Protein AF-A0A0Q9YK66-F1 (afdb_monomer_lite)

Radius of gyration: 23.9 Å; chains: 1; bounding box: 48×32×67 Å

Sequence (110 aa):
MILGAAGVVVGEIIGSFIDLPIYLEPVIVGAVLSLLALYIVSKFSTVTKEERTYRESLLKTPEGIYHPKDMILTKRLSYVLMATGAVVIIITFAFYYQPLQSMTVSLFAK

Structure (mmCIF, N/CA/C/O backbone):
data_AF-A0A0Q9YK66-F1
#
_entry.id   AF-A0A0Q9YK66-F1
#
loop_
_atom_site.group_PDB
_atom_site.id
_atom_site.type_symbol
_atom_site.label_atom_id
_atom_site.label_alt_id
_atom_site.label_comp_id
_atom_site.label_asym_id
_atom_site.label_entity_id
_atom_site.label_seq_id
_atom_site.pdbx_PDB_ins_code
_atom_site.Cartn_x
_atom_site.Cartn_y
_atom_site.Cartn_z
_atom_site.occupancy
_atom_site.B_iso_or_equiv
_atom_site.auth_seq_id
_atom_site.auth_comp_id
_atom_site.auth_asym_id
_atom_site.auth_atom_id
_atom_site.pdbx_PDB_model_num
ATOM 1 N N . MET A 1 1 ? -9.326 -8.980 0.683 1.00 58.72 1 MET A N 1
ATOM 2 C CA . MET A 1 1 ? -7.984 -9.101 0.063 1.00 58.72 1 MET A CA 1
ATOM 3 C C . MET A 1 1 ? -7.699 -10.499 -0.483 1.00 58.72 1 MET A C 1
ATOM 5 O O . MET A 1 1 ? -7.178 -10.577 -1.582 1.00 58.72 1 MET A O 1
ATOM 9 N N . ILE A 1 2 ? -8.081 -11.586 0.203 1.00 74.19 2 ILE A N 1
ATOM 10 C CA . ILE A 1 2 ? -7.805 -12.967 -0.257 1.00 74.19 2 ILE A CA 1
ATOM 11 C C . ILE A 1 2 ? -8.447 -13.279 -1.624 1.00 74.19 2 ILE A C 1
ATOM 13 O O . ILE A 1 2 ? -7.771 -13.788 -2.508 1.00 74.19 2 ILE A O 1
ATOM 17 N N . LEU A 1 3 ? -9.716 -12.901 -1.833 1.00 74.88 3 LEU A N 1
ATOM 18 C CA . LEU A 1 3 ? -10.421 -13.093 -3.115 1.00 74.88 3 LEU A CA 1
ATOM 19 C C . LEU A 1 3 ? -9.760 -12.359 -4.292 1.00 74.88 3 LEU A C 1
ATOM 21 O O . LEU A 1 3 ? -9.676 -12.899 -5.388 1.00 74.88 3 LEU A O 1
ATOM 25 N N . GLY A 1 4 ? -9.256 -11.148 -4.051 1.00 73.00 4 GLY A N 1
ATOM 26 C CA . GLY A 1 4 ? -8.516 -10.374 -5.045 1.00 73.00 4 GLY A CA 1
ATOM 27 C C . GLY A 1 4 ? -7.194 -11.013 -5.431 1.00 73.00 4 GLY A C 1
ATOM 28 O O . GLY A 1 4 ? -6.910 -11.178 -6.611 1.00 73.00 4 GLY A O 1
ATOM 29 N N . ALA A 1 5 ? -6.414 -11.418 -4.425 1.00 75.50 5 ALA A N 1
ATOM 30 C CA . ALA A 1 5 ? -5.144 -12.105 -4.627 1.00 75.50 5 ALA A CA 1
ATOM 31 C C . ALA A 1 5 ? -5.335 -13.435 -5.374 1.00 75.50 5 ALA A C 1
ATOM 33 O O . ALA A 1 5 ? -4.597 -13.717 -6.310 1.00 75.50 5 ALA A O 1
ATOM 34 N N . ALA A 1 6 ? -6.368 -14.209 -5.024 1.00 78.38 6 ALA A N 1
ATOM 35 C CA . ALA A 1 6 ? -6.722 -15.426 -5.750 1.00 78.38 6 ALA A CA 1
ATOM 36 C C . ALA A 1 6 ? -7.093 -15.134 -7.216 1.00 78.38 6 ALA A C 1
ATOM 38 O O . ALA A 1 6 ? -6.678 -15.870 -8.105 1.00 78.38 6 ALA A O 1
ATOM 39 N N . GLY A 1 7 ? -7.813 -14.036 -7.472 1.00 77.75 7 GLY A N 1
ATOM 40 C CA . GLY A 1 7 ? -8.146 -13.578 -8.822 1.00 77.75 7 GLY A CA 1
ATOM 41 C C . GLY A 1 7 ? -6.921 -13.270 -9.686 1.00 77.75 7 GLY A C 1
ATOM 42 O O . GLY A 1 7 ? -6.865 -13.721 -10.826 1.00 77.75 7 GLY A O 1
ATOM 43 N N . VAL A 1 8 ? -5.924 -12.567 -9.133 1.00 78.00 8 VAL A N 1
ATOM 44 C CA . VAL A 1 8 ? -4.656 -12.292 -9.837 1.00 78.00 8 VAL A CA 1
ATOM 45 C C . VAL A 1 8 ? -3.905 -13.591 -10.117 1.00 78.00 8 VAL A C 1
ATOM 47 O O . VAL A 1 8 ? -3.529 -13.839 -11.252 1.00 78.00 8 VAL A O 1
ATOM 50 N N . VAL A 1 9 ? -3.735 -14.453 -9.109 1.00 82.06 9 VAL A N 1
ATOM 51 C CA . VAL A 1 9 ? -2.967 -15.703 -9.246 1.00 82.06 9 VAL A CA 1
ATOM 52 C C . VAL A 1 9 ? -3.576 -16.621 -10.307 1.00 82.06 9 VAL A C 1
ATOM 54 O O . VAL A 1 9 ? -2.858 -17.159 -11.144 1.00 82.06 9 VAL A O 1
ATOM 57 N N . VAL A 1 10 ? -4.901 -16.785 -10.306 1.00 81.38 10 VAL A N 1
ATOM 58 C CA . VAL A 1 10 ? -5.595 -17.597 -11.316 1.00 81.38 10 VAL A CA 1
ATOM 59 C C . VAL A 1 10 ? -5.495 -16.954 -12.701 1.00 81.38 10 VAL A C 1
ATOM 61 O O . VAL A 1 10 ? -5.254 -17.662 -13.678 1.00 81.38 10 VAL A O 1
ATOM 64 N N . GLY A 1 11 ? -5.634 -15.628 -12.792 1.00 79.38 11 GLY A N 1
ATOM 65 C CA . GLY A 1 11 ? -5.471 -14.891 -14.045 1.00 79.38 11 GLY A CA 1
ATOM 66 C C . GLY A 1 11 ? -4.072 -15.045 -14.642 1.00 79.38 11 GLY A C 1
ATOM 67 O O . GLY A 1 11 ? -3.951 -15.288 -15.837 1.00 79.38 11 GLY A O 1
ATOM 68 N N . GLU A 1 12 ? -3.028 -14.975 -13.816 1.00 79.88 12 GLU A N 1
ATOM 69 C CA . GLU A 1 12 ? -1.626 -15.119 -14.230 1.00 79.88 12 GLU A CA 1
ATOM 70 C C . GLU A 1 12 ? -1.337 -16.528 -14.769 1.00 79.88 12 GLU A C 1
ATOM 72 O O . GLU A 1 12 ? -0.674 -16.699 -15.794 1.00 79.88 12 GLU A O 1
ATOM 77 N N . ILE A 1 13 ? -1.886 -17.553 -14.103 1.00 81.31 13 ILE A N 1
ATOM 78 C CA . ILE A 1 13 ? -1.750 -18.948 -14.536 1.00 81.31 13 ILE A CA 1
ATOM 79 C C . ILE A 1 13 ? -2.409 -19.131 -15.903 1.00 81.31 13 ILE A C 1
ATOM 81 O O . ILE A 1 13 ? -1.800 -19.725 -16.781 1.00 81.31 13 ILE A O 1
ATOM 85 N N . ILE A 1 14 ? -3.616 -18.599 -16.114 1.00 78.00 14 ILE A N 1
ATOM 86 C CA . ILE A 1 14 ? -4.328 -18.716 -17.397 1.00 78.00 14 ILE A CA 1
ATOM 87 C C . ILE A 1 14 ? -3.632 -17.895 -18.494 1.00 78.00 14 ILE A C 1
ATOM 89 O O . ILE A 1 14 ? -3.463 -18.388 -19.609 1.00 78.00 14 ILE A O 1
ATOM 93 N N . GLY A 1 15 ? -3.171 -16.685 -18.166 1.00 72.38 15 GLY A N 1
ATOM 94 C CA . GLY A 1 15 ? -2.408 -15.812 -19.063 1.00 72.38 15 GLY A CA 1
ATOM 95 C C . GLY A 1 15 ? -1.057 -16.384 -19.493 1.00 72.38 15 GLY A C 1
ATOM 96 O O . GLY A 1 15 ? -0.548 -16.030 -20.548 1.00 72.38 15 GLY A O 1
ATOM 97 N N . SER A 1 16 ? -0.501 -17.331 -18.731 1.00 74.62 16 SER A N 1
ATOM 98 C CA . SER A 1 16 ? 0.715 -18.058 -19.120 1.00 74.62 16 SER A CA 1
ATOM 99 C C . SER A 1 16 ? 0.480 -19.073 -20.250 1.00 74.62 16 SER A C 1
ATOM 101 O O . SER A 1 16 ? 1.439 -19.505 -20.887 1.00 74.62 16 SER A O 1
ATOM 103 N N . PHE A 1 17 ? -0.773 -19.472 -20.503 1.00 71.62 17 PHE A N 1
ATOM 104 C CA . PHE A 1 17 ? -1.137 -20.423 -21.563 1.00 71.62 17 PHE A CA 1
ATOM 105 C C . PHE A 1 17 ? -1.827 -19.760 -22.764 1.00 71.62 17 PHE A C 1
ATOM 107 O O . PHE A 1 17 ? -1.892 -20.374 -23.829 1.00 71.62 17 PHE A O 1
ATOM 114 N N . ILE A 1 18 ? -2.374 -18.549 -22.606 1.00 76.75 18 ILE A N 1
ATOM 115 C CA . ILE A 1 18 ? -3.167 -17.845 -23.623 1.00 76.75 18 ILE A CA 1
ATOM 116 C C . ILE A 1 18 ? -2.862 -16.346 -23.543 1.00 76.75 18 ILE A C 1
ATOM 118 O O . ILE A 1 18 ? -2.929 -15.769 -22.461 1.00 76.75 18 ILE A O 1
ATOM 122 N N . ASP A 1 19 ? -2.614 -15.699 -24.685 1.00 71.44 19 ASP A N 1
ATOM 123 C CA . ASP A 1 19 ? -2.499 -14.239 -24.746 1.00 71.44 19 ASP A CA 1
ATOM 124 C C . ASP A 1 19 ? -3.851 -13.581 -24.426 1.00 71.44 19 ASP A C 1
ATOM 126 O O . ASP A 1 19 ? -4.814 -13.662 -25.196 1.00 71.44 19 ASP A O 1
ATOM 130 N N . LEU A 1 20 ? -3.935 -12.938 -23.261 1.00 66.56 20 LEU A N 1
ATOM 131 C CA . LEU A 1 20 ? -5.129 -12.226 -22.816 1.00 66.56 20 LEU A CA 1
ATOM 132 C C . LEU A 1 20 ? -5.130 -10.784 -23.364 1.00 66.56 20 LEU A C 1
ATOM 134 O O . LEU A 1 20 ? -4.104 -10.104 -23.321 1.00 66.56 20 LEU A O 1
ATOM 138 N N . PRO A 1 21 ? -6.275 -10.269 -23.856 1.00 75.81 21 PRO A N 1
ATOM 139 C CA . PRO A 1 21 ? -6.397 -8.866 -24.245 1.00 75.81 21 PRO A CA 1
ATOM 140 C C . PRO A 1 21 ? -6.219 -7.954 -23.022 1.00 75.81 21 PRO A C 1
ATOM 142 O O . PRO A 1 21 ? -6.567 -8.348 -21.913 1.00 75.81 21 PRO A O 1
ATOM 145 N N . ILE A 1 22 ? -5.767 -6.709 -23.230 1.00 71.44 22 ILE A N 1
ATOM 146 C CA . ILE A 1 22 ? -5.420 -5.734 -22.168 1.00 71.44 22 ILE A CA 1
ATOM 147 C C . ILE A 1 22 ? -6.471 -5.640 -21.045 1.00 71.44 22 ILE A C 1
ATOM 149 O O . ILE A 1 22 ? -6.126 -5.514 -19.877 1.00 71.44 22 ILE A O 1
ATOM 153 N N . TYR A 1 23 ? -7.766 -5.738 -21.363 1.00 69.75 23 TYR A N 1
ATOM 154 C CA . TYR A 1 23 ? -8.848 -5.654 -20.369 1.00 69.75 23 TYR A CA 1
ATOM 155 C C . TYR A 1 23 ? -8.930 -6.851 -19.408 1.00 69.75 23 TYR A C 1
ATOM 157 O O . TYR A 1 23 ? -9.551 -6.741 -18.352 1.00 69.75 23 TYR A O 1
ATOM 165 N N . LEU A 1 24 ? -8.345 -7.990 -19.779 1.00 72.62 24 LEU A N 1
ATOM 166 C CA . LEU A 1 24 ? -8.297 -9.214 -18.984 1.00 72.62 24 LEU A CA 1
ATOM 167 C C . LEU A 1 24 ? -6.955 -9.393 -18.266 1.00 72.62 24 LEU A C 1
ATOM 169 O O . LEU A 1 24 ? -6.727 -10.457 -17.698 1.00 72.62 24 LEU A O 1
ATOM 173 N N . GLU A 1 25 ? -6.086 -8.378 -18.233 1.00 79.06 25 GLU A N 1
ATOM 174 C CA . GLU A 1 25 ? -4.846 -8.493 -17.470 1.00 79.06 25 GLU A CA 1
ATOM 175 C C . GLU A 1 25 ? -5.128 -8.941 -16.021 1.00 79.06 25 GLU A C 1
ATOM 177 O O . GLU A 1 25 ? -6.039 -8.402 -15.372 1.00 79.06 25 GLU A O 1
ATOM 182 N N . PRO A 1 26 ? -4.362 -9.910 -15.485 1.00 78.44 26 PRO A N 1
ATOM 183 C CA . PRO A 1 26 ? -4.628 -10.520 -14.179 1.00 78.44 26 PRO A CA 1
ATOM 184 C C . PRO A 1 26 ? -4.790 -9.496 -13.050 1.00 78.44 26 PRO A C 1
ATOM 186 O O . PRO A 1 26 ? -5.635 -9.651 -12.164 1.00 78.44 26 PRO A O 1
ATOM 189 N N . VAL A 1 27 ? -4.027 -8.402 -13.121 1.00 79.19 27 VAL A N 1
ATOM 190 C CA . VAL A 1 27 ? -4.083 -7.274 -12.185 1.00 79.19 27 VAL A CA 1
ATOM 191 C C . VAL A 1 27 ? -5.454 -6.589 -12.200 1.00 79.19 27 VAL A C 1
ATOM 193 O O . VAL A 1 27 ? -6.018 -6.315 -11.138 1.00 79.19 27 VAL A O 1
ATOM 196 N N . ILE A 1 28 ? -6.021 -6.346 -13.385 1.00 82.00 28 ILE A N 1
ATOM 197 C CA . ILE A 1 28 ? -7.332 -5.702 -13.551 1.00 82.00 28 ILE A CA 1
ATOM 198 C C . ILE A 1 28 ? -8.431 -6.624 -13.018 1.00 82.00 28 ILE A C 1
ATOM 200 O O . ILE A 1 28 ? -9.288 -6.190 -12.244 1.00 82.00 28 ILE A O 1
ATOM 204 N N . VAL A 1 29 ? -8.374 -7.913 -13.360 1.00 82.38 29 VAL A N 1
ATOM 205 C CA . VAL A 1 29 ? -9.340 -8.921 -12.897 1.00 82.38 29 VAL A CA 1
ATOM 206 C C . VAL A 1 29 ? -9.319 -9.037 -11.370 1.00 82.38 29 VAL A C 1
ATOM 208 O O . VAL A 1 29 ? -10.369 -8.989 -10.723 1.00 82.38 29 VAL A O 1
ATOM 211 N N . GLY A 1 30 ? -8.132 -9.113 -10.765 1.00 81.50 30 GLY A N 1
ATOM 212 C CA . GLY A 1 30 ? -7.983 -9.154 -9.310 1.00 81.50 30 GLY A CA 1
ATOM 213 C C . GLY A 1 30 ? -8.482 -7.891 -8.601 1.00 81.50 30 GLY A C 1
ATOM 214 O O . GLY A 1 30 ? -9.089 -7.978 -7.524 1.00 81.50 30 GLY A O 1
ATOM 215 N N . ALA A 1 31 ? -8.290 -6.714 -9.204 1.00 83.31 31 ALA A N 1
ATOM 216 C CA . ALA A 1 31 ? -8.805 -5.452 -8.678 1.00 83.31 31 ALA A CA 1
ATOM 217 C C . ALA A 1 31 ? -10.342 -5.410 -8.700 1.00 83.31 31 ALA A C 1
ATOM 219 O O . ALA A 1 31 ? -10.967 -5.104 -7.680 1.00 83.31 31 ALA A O 1
ATOM 220 N N . VAL A 1 32 ? -10.963 -5.794 -9.819 1.00 85.56 32 VAL A N 1
ATOM 221 C CA . VAL A 1 32 ? -12.429 -5.855 -9.952 1.00 85.56 32 VAL A CA 1
ATOM 222 C C . VAL A 1 32 ? -13.029 -6.852 -8.960 1.00 85.56 32 VAL A C 1
ATOM 224 O O . VAL A 1 32 ? -13.979 -6.519 -8.249 1.00 85.56 32 VAL A O 1
ATOM 227 N N . LEU A 1 33 ? -12.443 -8.046 -8.829 1.00 83.56 33 LEU A N 1
ATOM 228 C CA . LEU A 1 33 ? -12.890 -9.053 -7.861 1.00 83.56 33 LEU A CA 1
ATOM 229 C C . LEU A 1 33 ? -12.772 -8.567 -6.412 1.00 83.56 33 LEU A C 1
ATOM 231 O O . LEU A 1 33 ? -13.651 -8.842 -5.594 1.00 83.56 33 LEU A O 1
ATOM 235 N N . SER A 1 34 ? -11.726 -7.803 -6.088 1.00 85.06 34 SER A N 1
ATOM 236 C CA . SER A 1 34 ? -11.573 -7.192 -4.762 1.00 85.06 34 SER A CA 1
ATOM 237 C C . SER A 1 34 ? -12.682 -6.191 -4.456 1.00 85.06 34 SER A C 1
ATOM 239 O O . SER A 1 34 ? -13.228 -6.205 -3.352 1.00 85.06 34 SER A O 1
ATOM 241 N N . LEU A 1 35 ? -13.020 -5.337 -5.425 1.00 85.81 35 LEU A N 1
ATOM 242 C CA . LEU A 1 35 ? -14.076 -4.336 -5.284 1.00 85.81 35 LEU A CA 1
ATOM 243 C C . LEU A 1 35 ? -15.451 -4.989 -5.144 1.00 85.81 35 LEU A C 1
ATOM 245 O O . LEU A 1 35 ? -16.222 -4.605 -4.267 1.00 85.81 35 LEU A O 1
ATOM 249 N N . LEU A 1 36 ? -15.736 -6.013 -5.951 1.00 86.38 36 LEU A N 1
ATOM 250 C CA . LEU A 1 36 ? -16.981 -6.775 -5.855 1.00 86.38 36 LEU A CA 1
ATOM 251 C C . LEU A 1 36 ? -17.106 -7.478 -4.504 1.00 86.38 36 LEU A C 1
ATOM 253 O O . LEU A 1 36 ? -18.146 -7.376 -3.855 1.00 86.38 36 LEU A O 1
ATOM 257 N N . ALA A 1 37 ? -16.042 -8.134 -4.040 1.00 84.94 37 ALA A N 1
ATOM 258 C CA . ALA A 1 37 ? -16.028 -8.764 -2.726 1.00 84.94 37 ALA A CA 1
ATOM 259 C C . ALA A 1 37 ? -16.268 -7.740 -1.608 1.00 84.94 37 ALA A C 1
ATOM 261 O O . ALA A 1 37 ? -17.060 -7.997 -0.705 1.00 84.94 37 ALA A O 1
ATOM 262 N N . LEU A 1 38 ? -15.636 -6.565 -1.681 1.00 84.62 38 LEU A N 1
ATOM 263 C CA . LEU A 1 38 ? -15.834 -5.494 -0.706 1.00 84.62 38 LEU A CA 1
ATOM 264 C C . LEU A 1 38 ? -17.271 -4.965 -0.727 1.00 84.62 38 LEU A C 1
ATOM 266 O O . LEU A 1 38 ? -17.859 -4.777 0.334 1.00 84.62 38 LEU A O 1
ATOM 270 N N . TYR A 1 39 ? -17.857 -4.778 -1.908 1.00 86.12 39 TYR A N 1
ATOM 271 C CA . TYR A 1 39 ? -19.242 -4.336 -2.049 1.00 86.12 39 TYR A CA 1
ATOM 272 C C . TYR A 1 39 ? -20.232 -5.350 -1.461 1.00 86.12 39 TYR A C 1
ATOM 274 O O . TYR A 1 39 ? -21.118 -4.981 -0.690 1.00 86.12 39 TYR A O 1
ATOM 282 N N . ILE A 1 40 ? -20.055 -6.635 -1.781 1.00 84.69 40 ILE A N 1
ATOM 283 C CA . ILE A 1 40 ? -20.902 -7.717 -1.270 1.00 84.69 40 ILE A CA 1
ATOM 284 C C . ILE A 1 40 ? -20.771 -7.798 0.252 1.00 84.69 40 ILE A C 1
ATOM 286 O O . ILE A 1 40 ? -21.770 -7.692 0.958 1.00 84.69 40 ILE A O 1
ATOM 290 N N . VAL A 1 41 ? -19.548 -7.904 0.775 1.00 82.31 41 VAL A N 1
ATOM 291 C CA . VAL A 1 41 ? -19.311 -7.990 2.223 1.00 82.31 41 VAL A CA 1
ATOM 292 C C . VAL A 1 41 ? -19.854 -6.753 2.942 1.00 82.31 41 VAL A C 1
ATOM 294 O O . VAL A 1 41 ? -20.536 -6.891 3.952 1.00 82.31 41 VAL A O 1
ATOM 297 N N . SER A 1 42 ? -19.652 -5.551 2.396 1.00 79.75 42 SER A N 1
ATOM 298 C CA . SER A 1 42 ? -20.165 -4.312 2.993 1.00 79.75 42 SER A CA 1
ATOM 299 C C . SER A 1 42 ? -21.691 -4.251 3.038 1.00 79.75 42 SER A C 1
ATOM 301 O O . SER A 1 42 ? -22.232 -3.602 3.930 1.00 79.75 42 SER A O 1
ATOM 303 N N . LYS A 1 43 ? -22.389 -4.874 2.084 1.00 80.00 43 LYS A N 1
ATOM 304 C CA . LYS A 1 43 ? -23.856 -4.895 2.051 1.00 80.00 43 LYS A CA 1
ATOM 305 C C . LYS A 1 43 ? -24.444 -5.939 3.002 1.00 80.00 43 LYS A C 1
ATOM 307 O O . LYS A 1 43 ? -25.525 -5.721 3.540 1.00 80.00 43 LYS A O 1
ATOM 312 N N . PHE A 1 44 ? -23.747 -7.057 3.199 1.00 77.44 44 PHE A N 1
ATOM 313 C CA . PHE A 1 44 ? -24.186 -8.140 4.084 1.00 77.44 44 PHE A CA 1
ATOM 314 C C . PHE A 1 44 ? -23.742 -7.962 5.544 1.00 77.44 44 PHE A C 1
ATOM 316 O O . PHE A 1 44 ? -24.335 -8.568 6.432 1.00 77.44 44 PHE A O 1
ATOM 323 N N . SER A 1 45 ? -22.752 -7.109 5.823 1.00 71.81 45 SER A N 1
ATOM 324 C CA . SER A 1 45 ? -22.381 -6.750 7.194 1.00 71.81 45 SER A CA 1
ATOM 325 C C . SER A 1 45 ? -23.407 -5.792 7.811 1.00 71.81 45 SER A C 1
ATOM 327 O O . SER A 1 45 ? -23.360 -4.580 7.606 1.00 71.81 45 SER A O 1
ATOM 329 N N . THR A 1 46 ? -24.319 -6.320 8.625 1.00 71.69 46 THR A N 1
ATOM 330 C CA . THR A 1 46 ? -25.118 -5.519 9.564 1.00 71.69 46 THR A CA 1
ATOM 331 C C . THR A 1 46 ? -24.312 -5.255 10.830 1.00 71.69 46 THR A C 1
ATOM 333 O O . THR A 1 46 ? -24.063 -6.177 11.600 1.00 71.69 46 THR A O 1
ATOM 336 N N . VAL A 1 47 ? -23.924 -3.995 11.045 1.00 69.00 47 VAL A N 1
ATOM 337 C CA . VAL A 1 47 ? -23.173 -3.572 12.237 1.00 69.00 47 VAL A CA 1
ATOM 338 C C . VAL A 1 47 ? -24.053 -3.734 13.476 1.00 69.00 47 VAL A C 1
ATOM 340 O O . VAL A 1 47 ? -25.114 -3.108 13.575 1.00 69.00 47 VAL A O 1
ATOM 343 N N . THR A 1 48 ? -23.623 -4.561 14.426 1.00 78.25 48 THR A N 1
ATOM 344 C CA . THR A 1 48 ? -24.347 -4.750 15.690 1.00 78.25 48 THR A CA 1
ATOM 345 C C . THR A 1 48 ? -24.146 -3.548 16.623 1.00 78.25 48 THR A C 1
ATOM 347 O O . THR A 1 48 ? -23.227 -2.741 16.458 1.00 78.25 48 THR A O 1
ATOM 350 N N . LYS A 1 49 ? -25.016 -3.385 17.632 1.00 76.00 49 LYS A N 1
ATOM 351 C CA . LYS A 1 49 ? -24.870 -2.297 18.622 1.00 76.00 49 LYS A CA 1
ATOM 352 C C . LYS A 1 49 ? -23.536 -2.385 19.374 1.00 76.00 49 LYS A C 1
ATOM 354 O O . LYS A 1 49 ? -22.922 -1.357 19.634 1.00 76.00 49 LYS A O 1
ATOM 359 N N . GLU A 1 50 ? -23.078 -3.601 19.652 1.00 75.62 50 GLU A N 1
ATOM 360 C CA . GLU A 1 50 ? -21.801 -3.884 20.315 1.00 75.62 50 GLU A CA 1
ATOM 361 C C . GLU A 1 50 ? -20.608 -3.468 19.444 1.00 75.62 50 GLU A C 1
ATOM 363 O O . GLU A 1 50 ? -19.711 -2.773 19.923 1.00 75.62 50 GLU A O 1
ATOM 368 N N . GLU A 1 51 ? -20.631 -3.783 18.143 1.00 74.25 51 GLU A N 1
ATOM 369 C CA . GLU A 1 51 ? -19.607 -3.318 17.199 1.00 74.25 51 GLU A CA 1
ATOM 370 C C . GLU A 1 51 ? -19.580 -1.797 17.080 1.00 74.25 51 GLU A C 1
ATOM 372 O O . GLU A 1 51 ? -18.510 -1.207 16.942 1.00 74.25 51 GLU A O 1
ATOM 377 N N . ARG A 1 52 ? -20.739 -1.134 17.141 1.00 79.88 52 ARG A N 1
ATOM 378 C CA . ARG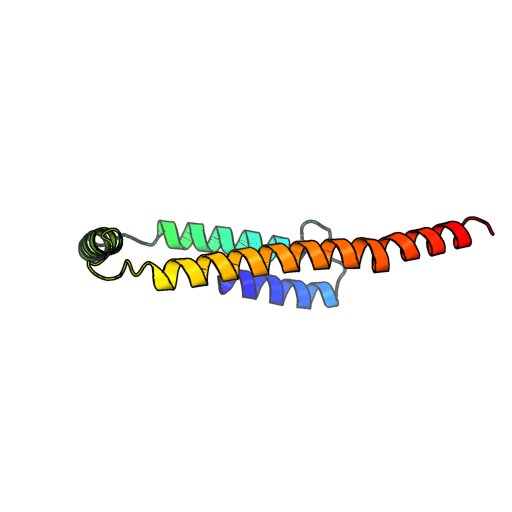 A 1 52 ? -20.798 0.330 17.085 1.00 79.88 52 ARG A CA 1
ATOM 379 C C . ARG A 1 52 ? -20.099 0.964 18.287 1.00 79.88 52 ARG A C 1
ATOM 381 O O . ARG A 1 52 ? -19.258 1.840 18.098 1.00 79.88 52 ARG A O 1
ATOM 388 N N . THR A 1 53 ? -20.392 0.494 19.497 1.00 81.06 53 THR A N 1
ATOM 389 C CA . THR A 1 53 ? -19.745 0.986 20.722 1.00 81.06 53 THR A CA 1
ATOM 390 C C . THR A 1 53 ? -18.252 0.648 20.743 1.00 81.06 53 THR A C 1
ATOM 392 O O . THR A 1 53 ? -17.434 1.475 21.145 1.00 81.06 53 THR A O 1
ATOM 395 N N . TYR A 1 54 ? -17.866 -0.524 20.230 1.00 79.56 54 TYR A N 1
ATOM 396 C CA . TYR A 1 54 ? -16.459 -0.880 20.061 1.00 79.56 54 TYR A CA 1
ATOM 397 C C . TYR A 1 54 ? -15.744 0.052 19.070 1.00 79.56 54 TYR A C 1
ATOM 399 O O . TYR A 1 54 ? -14.673 0.570 19.383 1.00 79.56 54 TYR A O 1
ATOM 407 N N . ARG A 1 55 ? -16.351 0.368 17.917 1.00 81.12 55 ARG A N 1
ATOM 408 C CA . ARG A 1 55 ? -15.800 1.336 16.948 1.00 81.12 55 ARG A CA 1
ATOM 409 C C . ARG A 1 55 ? -15.615 2.722 17.556 1.00 81.12 55 ARG A C 1
ATOM 411 O O . ARG A 1 55 ? -14.597 3.355 17.307 1.00 81.12 55 ARG A O 1
ATOM 418 N N . GLU A 1 56 ? -16.552 3.178 18.382 1.00 83.44 56 GLU A N 1
ATOM 419 C CA . GLU A 1 56 ? -16.425 4.447 19.109 1.00 83.44 56 GLU A CA 1
ATOM 420 C C . GLU A 1 56 ? -15.272 4.422 20.126 1.00 83.44 56 GLU A C 1
ATOM 422 O O . GLU A 1 56 ? -14.596 5.433 20.315 1.00 83.44 56 GLU A O 1
ATOM 427 N N . SER A 1 57 ? -14.998 3.266 20.741 1.00 81.50 57 SER A N 1
ATOM 428 C CA . SER A 1 57 ? -13.848 3.091 21.636 1.00 81.50 57 SER A CA 1
ATOM 429 C C . SER A 1 57 ? -12.504 3.096 20.896 1.00 81.50 57 SER A C 1
ATOM 431 O O . SER A 1 57 ? -11.543 3.660 21.408 1.00 81.50 57 SER A O 1
ATOM 433 N N . LEU A 1 58 ? -12.448 2.567 19.665 1.00 81.31 58 LEU A N 1
ATOM 434 C CA . LEU A 1 58 ? -11.242 2.573 18.822 1.00 81.31 58 LEU A CA 1
AT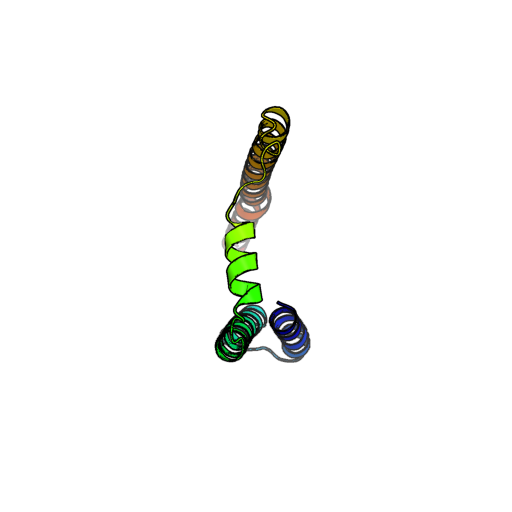OM 435 C C . LEU A 1 58 ? -10.825 3.981 18.378 1.00 81.31 58 LEU A C 1
ATOM 437 O O . LEU A 1 58 ? -9.653 4.218 18.098 1.00 81.31 58 LEU A O 1
ATOM 441 N N . LEU A 1 59 ? -11.777 4.913 18.291 1.00 81.81 59 LEU A N 1
ATOM 442 C CA . LEU A 1 59 ? -11.510 6.304 17.912 1.00 81.81 59 LEU A CA 1
ATOM 443 C C . LEU A 1 59 ? -10.957 7.144 19.071 1.00 81.81 59 LEU A C 1
ATOM 445 O O . LEU A 1 59 ? -10.508 8.268 18.850 1.00 81.81 59 LEU A O 1
ATOM 449 N N . LYS A 1 60 ? -10.988 6.627 20.303 1.00 81.06 60 LYS A N 1
ATOM 450 C CA . LYS A 1 60 ? -10.390 7.288 21.462 1.00 81.06 60 LYS A CA 1
ATOM 451 C C . LYS A 1 60 ? -8.946 6.828 21.598 1.00 81.06 60 LYS A C 1
ATOM 453 O O . LYS A 1 60 ? -8.690 5.669 21.909 1.00 81.06 60 LYS A O 1
ATOM 458 N N . THR A 1 61 ? -8.001 7.741 21.393 1.00 75.94 61 THR A N 1
ATOM 459 C CA . THR A 1 61 ? -6.582 7.464 21.637 1.00 75.94 61 THR A CA 1
ATOM 460 C C . THR A 1 61 ? -6.376 7.163 23.127 1.00 75.94 61 THR A C 1
ATOM 462 O O . THR A 1 61 ? -6.692 8.024 23.950 1.00 75.94 61 THR A O 1
ATOM 465 N N . PRO A 1 62 ? -5.858 5.979 23.498 1.00 75.50 62 PRO A N 1
ATOM 466 C CA . PRO A 1 62 ? -5.589 5.642 24.890 1.00 75.50 62 PRO A CA 1
ATOM 467 C C . PRO A 1 62 ? -4.575 6.608 25.506 1.00 75.50 62 PRO A C 1
ATOM 469 O O . PRO A 1 62 ? -3.554 6.942 24.892 1.00 75.50 62 PRO A O 1
ATOM 472 N N . GLU A 1 63 ? -4.848 7.047 26.732 1.00 72.94 63 GLU A N 1
ATOM 473 C CA . GLU A 1 63 ? -3.928 7.891 27.490 1.00 72.94 63 GLU A CA 1
ATOM 474 C C . GLU A 1 63 ? -2.609 7.140 27.724 1.00 72.94 63 GLU A C 1
ATOM 476 O O . GLU A 1 63 ? -2.598 5.972 28.108 1.00 72.94 63 GLU A O 1
ATOM 481 N N . GLY A 1 64 ? -1.481 7.798 27.445 1.00 70.38 64 GLY A N 1
ATOM 482 C CA . GLY A 1 64 ? -0.146 7.218 27.618 1.00 70.38 64 GLY A CA 1
ATOM 483 C C . GLY A 1 64 ? 0.506 6.638 26.358 1.00 70.38 64 GLY A C 1
ATOM 484 O O . GLY A 1 64 ? 1.700 6.387 26.404 1.00 70.38 64 GLY A O 1
ATOM 485 N N . ILE A 1 65 ? -0.195 6.511 25.221 1.00 65.62 65 ILE A N 1
ATOM 486 C CA . ILE A 1 65 ? 0.424 6.056 23.950 1.00 65.62 65 ILE A CA 1
ATOM 487 C C . ILE A 1 65 ? 1.279 7.149 23.287 1.00 65.62 65 ILE A C 1
ATOM 489 O O . ILE A 1 65 ? 2.144 6.869 22.456 1.00 65.62 65 ILE A O 1
ATOM 493 N N . TYR A 1 66 ? 1.076 8.417 23.655 1.00 66.69 66 TYR A N 1
ATOM 494 C CA . TYR A 1 66 ? 1.809 9.529 23.057 1.00 66.69 66 TYR A CA 1
ATOM 495 C C . TYR A 1 66 ? 3.221 9.655 23.646 1.00 66.69 66 TYR A C 1
ATOM 497 O O . TYR A 1 66 ? 3.503 10.503 24.494 1.00 66.69 66 TYR A O 1
ATOM 505 N N . HIS A 1 67 ? 4.132 8.803 23.181 1.00 72.56 67 HIS A N 1
ATOM 506 C CA . HIS A 1 67 ? 5.548 8.902 23.497 1.00 72.56 67 HIS A CA 1
ATOM 507 C C . HIS A 1 67 ? 6.276 9.677 22.390 1.00 72.56 67 HIS A C 1
ATOM 509 O O . HIS A 1 67 ? 6.425 9.182 21.270 1.00 72.56 67 HIS A O 1
ATOM 515 N N . PRO A 1 68 ? 6.802 10.886 22.672 1.00 68.88 68 PRO A N 1
ATOM 516 C CA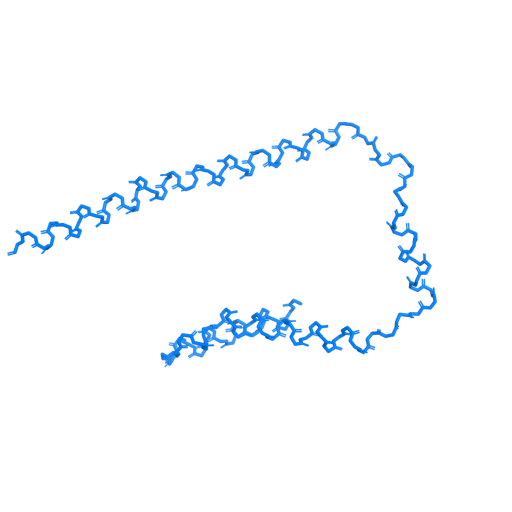 . PRO A 1 68 ? 7.487 11.691 21.659 1.00 68.88 68 PRO A CA 1
ATOM 517 C C . PRO A 1 68 ? 8.721 10.989 21.065 1.00 68.88 68 PRO A C 1
ATOM 519 O O . PRO A 1 68 ? 9.125 11.304 19.948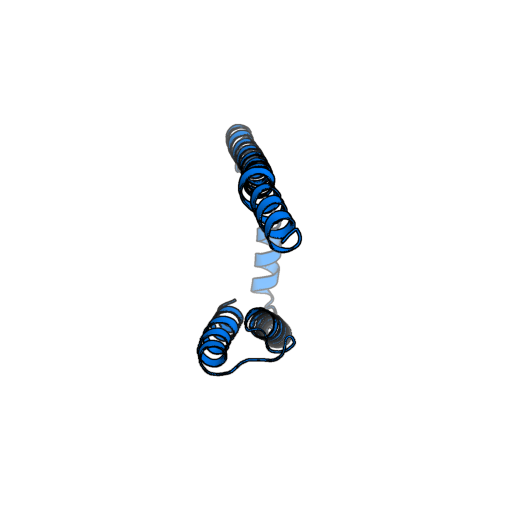 1.00 68.88 68 PRO A O 1
ATOM 522 N N . LYS A 1 69 ? 9.293 10.007 21.777 1.00 71.81 69 LYS A N 1
ATOM 523 C CA . LYS A 1 69 ? 10.410 9.177 21.303 1.00 71.81 69 LYS A CA 1
ATOM 524 C C . LYS A 1 69 ? 10.013 8.259 20.137 1.00 71.81 69 LYS A C 1
ATOM 526 O O . LYS A 1 69 ? 10.750 8.188 19.154 1.00 71.81 69 LYS A O 1
ATOM 531 N N . ASP A 1 70 ? 8.832 7.648 20.188 1.00 69.88 70 ASP A N 1
ATOM 532 C CA . ASP A 1 70 ? 8.354 6.710 19.156 1.00 69.88 70 ASP A CA 1
ATOM 533 C C . ASP A 1 70 ? 7.940 7.445 17.873 1.00 69.88 70 ASP A C 1
ATOM 535 O O . ASP A 1 70 ? 8.073 6.952 16.746 1.00 69.88 70 ASP A O 1
ATOM 539 N N . MET A 1 71 ? 7.528 8.703 18.035 1.00 72.31 71 MET A N 1
ATOM 540 C CA . MET A 1 71 ? 7.169 9.588 16.935 1.00 72.31 71 MET A CA 1
ATOM 541 C C . MET A 1 71 ? 8.383 9.968 16.068 1.00 72.31 71 MET A C 1
ATOM 543 O O . MET A 1 71 ? 8.254 10.120 14.853 1.00 72.31 71 MET A O 1
ATOM 547 N N . ILE A 1 72 ? 9.577 10.081 16.663 1.00 77.25 72 ILE A N 1
ATOM 548 C CA . ILE A 1 72 ? 10.825 10.367 15.933 1.00 77.25 72 ILE A CA 1
ATOM 549 C C . ILE A 1 72 ? 11.241 9.159 15.091 1.00 77.25 72 ILE A C 1
ATOM 551 O O . ILE A 1 72 ? 11.632 9.326 13.934 1.00 77.25 72 ILE A O 1
ATOM 555 N N . LEU A 1 73 ? 11.120 7.946 15.640 1.00 79.25 73 LEU A N 1
ATOM 556 C CA . LEU A 1 73 ? 11.453 6.713 14.926 1.00 79.25 73 LEU A CA 1
ATOM 557 C C . LEU A 1 73 ? 10.553 6.526 13.697 1.00 79.25 73 LEU A C 1
ATOM 559 O O . LEU A 1 73 ? 11.051 6.305 12.594 1.00 79.25 73 LEU A O 1
ATOM 563 N N . THR A 1 74 ? 9.243 6.715 13.871 1.00 83.00 74 THR A N 1
ATOM 564 C CA . THR A 1 74 ? 8.249 6.606 12.789 1.00 83.00 74 THR A CA 1
ATOM 565 C C . THR A 1 74 ? 8.500 7.631 11.678 1.00 83.00 74 THR A C 1
ATOM 567 O O . THR A 1 74 ? 8.472 7.301 10.487 1.00 83.00 74 THR A O 1
ATOM 570 N N . LYS A 1 75 ? 8.823 8.879 12.047 1.00 83.94 75 LYS A N 1
ATOM 571 C CA . LYS A 1 75 ? 9.196 9.921 11.078 1.00 83.94 75 LYS A CA 1
ATOM 572 C C . LYS A 1 75 ? 10.479 9.573 10.333 1.00 83.94 75 LYS A C 1
ATOM 574 O O . LYS A 1 75 ? 10.524 9.691 9.112 1.00 83.94 75 LYS A O 1
ATOM 579 N N . ARG A 1 76 ? 11.515 9.116 11.043 1.00 85.94 76 ARG A N 1
ATOM 580 C CA . ARG A 1 76 ? 12.797 8.743 10.432 1.00 85.94 76 ARG A CA 1
ATOM 581 C C . ARG A 1 76 ? 12.627 7.603 9.434 1.00 85.94 76 ARG A C 1
ATOM 583 O O . ARG A 1 76 ? 13.184 7.684 8.345 1.00 85.94 76 ARG A O 1
ATOM 590 N N . LEU A 1 77 ? 11.831 6.591 9.773 1.00 88.94 77 LEU A N 1
ATOM 591 C CA . LEU A 1 77 ? 11.524 5.487 8.866 1.00 88.94 77 LEU A CA 1
ATOM 592 C C . LEU A 1 77 ? 10.832 5.984 7.589 1.00 88.94 77 LEU A C 1
ATOM 594 O O . LEU A 1 77 ? 11.220 5.593 6.492 1.00 88.94 77 LEU A O 1
ATOM 598 N N . SER A 1 78 ? 9.873 6.902 7.727 1.00 89.56 78 SER A N 1
ATOM 599 C CA . SER A 1 78 ? 9.172 7.501 6.585 1.00 89.56 78 SER A CA 1
ATOM 600 C C . SER A 1 78 ? 10.129 8.273 5.667 1.00 89.56 78 SER A C 1
ATOM 602 O O . SER A 1 78 ? 10.087 8.103 4.451 1.00 89.56 78 SER A O 1
ATOM 604 N N . TYR A 1 79 ? 11.050 9.063 6.232 1.00 93.50 79 TYR A N 1
ATOM 605 C CA . TYR A 1 79 ? 12.070 9.770 5.447 1.00 93.50 79 TYR A CA 1
ATOM 606 C C . TYR A 1 79 ? 13.047 8.823 4.746 1.00 93.50 79 TYR A C 1
ATOM 608 O O . TYR A 1 79 ? 13.382 9.051 3.586 1.00 93.50 79 TYR A O 1
ATOM 616 N N . VAL A 1 80 ? 13.486 7.754 5.420 1.00 93.81 80 VAL A N 1
ATOM 617 C CA . VAL A 1 80 ? 14.344 6.730 4.806 1.00 93.81 80 VAL A CA 1
ATOM 618 C C . VAL A 1 80 ? 13.622 6.069 3.633 1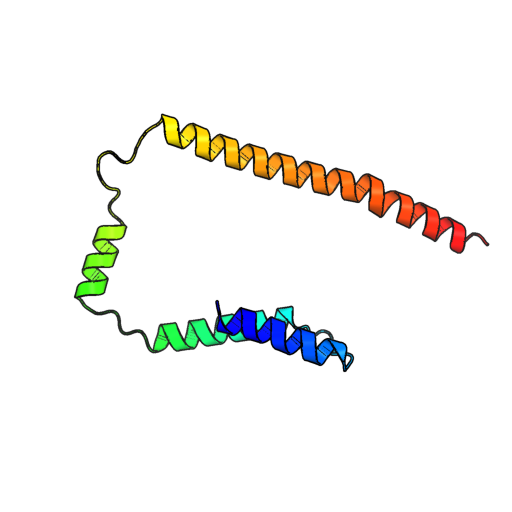.00 93.81 80 VAL A C 1
ATOM 620 O O . VAL A 1 80 ? 14.221 5.925 2.574 1.00 93.81 80 VAL A O 1
ATOM 623 N N . LEU A 1 81 ? 12.336 5.743 3.783 1.00 92.75 81 LEU A N 1
ATOM 624 C CA . LEU A 1 81 ? 11.530 5.142 2.719 1.00 92.75 81 LEU A CA 1
ATOM 625 C C . LEU A 1 81 ? 11.362 6.075 1.506 1.00 92.75 81 LEU A C 1
ATOM 627 O O . LEU A 1 81 ? 11.453 5.635 0.362 1.00 92.75 81 LEU A O 1
ATOM 631 N N . MET A 1 82 ? 11.155 7.376 1.732 1.00 94.19 82 MET A N 1
ATOM 632 C CA . MET A 1 82 ? 11.110 8.358 0.640 1.00 94.19 82 MET A CA 1
ATOM 633 C C . MET A 1 82 ? 12.466 8.478 -0.065 1.00 94.19 82 MET A C 1
ATOM 635 O O . MET A 1 82 ? 12.522 8.522 -1.294 1.00 94.19 82 MET A O 1
ATOM 639 N N . ALA A 1 83 ? 13.560 8.501 0.702 1.00 96.00 83 ALA A N 1
ATOM 640 C CA . ALA A 1 83 ? 14.907 8.588 0.153 1.00 96.00 83 ALA A CA 1
ATOM 641 C C . ALA A 1 83 ? 15.260 7.356 -0.691 1.00 96.00 83 ALA A C 1
ATOM 643 O O . ALA A 1 83 ? 15.786 7.505 -1.792 1.00 96.00 83 ALA A O 1
ATOM 644 N N . THR A 1 84 ? 14.930 6.146 -0.228 1.00 95.81 84 THR A N 1
ATOM 645 C CA . THR A 1 84 ? 15.167 4.923 -1.007 1.00 95.81 84 THR A CA 1
ATOM 646 C C . THR A 1 84 ? 14.337 4.905 -2.287 1.00 95.81 84 THR A C 1
ATOM 648 O O . THR A 1 84 ? 14.876 4.569 -3.338 1.00 95.81 84 THR A O 1
ATOM 651 N N . GLY A 1 85 ? 13.075 5.346 -2.243 1.00 93.38 85 GLY A N 1
ATOM 652 C CA . GLY A 1 85 ? 12.245 5.498 -3.441 1.00 93.38 85 GLY A CA 1
ATOM 653 C C . GLY A 1 85 ? 12.865 6.442 -4.478 1.00 93.38 85 GLY A C 1
ATOM 654 O O . GLY A 1 85 ? 12.964 6.091 -5.653 1.00 93.38 85 GLY A O 1
ATOM 655 N N . ALA A 1 86 ? 13.360 7.604 -4.046 1.00 95.75 86 ALA A N 1
ATOM 656 C CA . ALA A 1 86 ? 14.039 8.550 -4.933 1.00 95.75 86 ALA A CA 1
ATOM 657 C C . ALA A 1 86 ? 15.326 7.964 -5.542 1.00 95.75 86 ALA A C 1
ATOM 659 O O . ALA A 1 86 ? 15.573 8.119 -6.737 1.00 95.75 86 ALA A O 1
ATOM 660 N N . VAL A 1 87 ? 16.123 7.246 -4.744 1.00 96.50 87 VAL A N 1
ATOM 661 C CA . VAL A 1 87 ? 17.348 6.583 -5.217 1.00 96.50 87 VAL A CA 1
ATOM 662 C C . VAL A 1 87 ? 17.033 5.529 -6.275 1.00 96.50 87 VAL A C 1
ATOM 664 O O . VAL A 1 87 ? 17.704 5.496 -7.303 1.00 96.50 87 VAL A O 1
ATOM 667 N N . VAL A 1 88 ? 15.998 4.707 -6.075 1.00 94.56 88 VAL A N 1
ATOM 668 C CA . VAL A 1 88 ? 15.581 3.701 -7.065 1.00 94.56 88 VAL A CA 1
ATOM 669 C C . VAL A 1 88 ? 15.209 4.363 -8.391 1.00 94.56 88 VAL A C 1
ATOM 671 O O . VAL A 1 88 ? 15.693 3.924 -9.428 1.00 94.56 88 VAL A O 1
ATOM 674 N N . ILE A 1 89 ? 14.440 5.457 -8.370 1.00 93.69 89 ILE A N 1
ATOM 675 C CA . ILE A 1 89 ? 14.076 6.200 -9.589 1.00 93.69 89 ILE A CA 1
ATOM 676 C C . ILE A 1 89 ? 15.327 6.696 -10.325 1.00 93.69 89 ILE A C 1
ATOM 678 O O . ILE A 1 89 ? 15.436 6.523 -11.539 1.00 93.69 89 ILE A O 1
ATOM 682 N N . ILE A 1 90 ? 16.289 7.278 -9.601 1.00 94.88 90 ILE A N 1
ATOM 683 C CA . ILE A 1 90 ? 17.546 7.771 -10.183 1.00 94.88 90 ILE A CA 1
ATOM 684 C C . ILE A 1 90 ? 18.348 6.619 -10.798 1.00 94.88 90 ILE A C 1
ATOM 686 O O . ILE A 1 90 ? 18.831 6.741 -11.924 1.00 94.88 90 ILE A O 1
ATOM 690 N N . ILE A 1 91 ? 18.465 5.492 -10.090 1.00 94.12 91 ILE A N 1
ATOM 691 C CA . ILE A 1 91 ? 19.174 4.303 -10.577 1.00 94.12 91 ILE A CA 1
ATOM 692 C C . ILE A 1 91 ? 18.504 3.771 -11.841 1.00 94.12 91 ILE A C 1
ATOM 694 O O . ILE A 1 91 ? 19.190 3.546 -12.833 1.00 94.12 91 ILE A O 1
ATOM 698 N N . THR A 1 92 ? 17.180 3.609 -11.850 1.00 89.88 92 THR A N 1
ATOM 699 C CA . THR A 1 92 ? 16.450 3.153 -13.038 1.00 89.88 92 THR A CA 1
ATOM 700 C C . THR A 1 92 ? 16.645 4.121 -14.203 1.00 89.88 92 THR A C 1
ATOM 702 O O . THR A 1 92 ? 16.916 3.696 -15.322 1.00 89.88 92 THR A O 1
ATOM 705 N N . PHE A 1 93 ? 16.596 5.431 -13.973 1.00 89.88 93 PHE A N 1
ATOM 706 C CA . PHE A 1 93 ? 16.816 6.395 -15.047 1.00 89.88 93 PHE A CA 1
ATOM 707 C C . PHE A 1 93 ? 18.233 6.297 -15.642 1.00 89.88 93 PHE A C 1
ATOM 709 O O . PHE A 1 93 ? 18.395 6.245 -16.863 1.00 89.88 93 PHE A O 1
ATOM 716 N N . ALA A 1 94 ? 19.254 6.208 -14.786 1.00 88.56 94 ALA A N 1
ATOM 717 C CA . ALA A 1 94 ? 20.653 6.154 -15.204 1.00 88.56 94 ALA A CA 1
ATOM 718 C C . ALA A 1 94 ? 21.052 4.808 -15.836 1.00 88.56 94 ALA A C 1
ATOM 720 O O . ALA A 1 94 ? 21.743 4.790 -16.850 1.00 88.56 94 ALA A O 1
ATOM 721 N N . PHE A 1 95 ? 20.627 3.684 -15.255 1.00 87.81 95 PHE A N 1
ATOM 722 C CA . PHE A 1 95 ? 21.070 2.342 -15.653 1.00 87.81 95 PHE A CA 1
ATOM 723 C C . PHE A 1 95 ? 20.106 1.601 -16.570 1.00 87.81 95 PHE A C 1
ATOM 725 O O . PHE A 1 95 ? 20.504 0.609 -17.170 1.00 87.81 95 PHE A O 1
ATOM 732 N N . TYR A 1 96 ? 18.855 2.036 -16.678 1.00 84.81 96 TYR A N 1
ATOM 733 C CA . TYR A 1 96 ? 17.887 1.402 -17.568 1.00 84.81 96 TYR A CA 1
ATOM 734 C C . TYR A 1 96 ? 17.561 2.313 -18.746 1.00 84.81 96 TYR A C 1
ATOM 736 O O . TYR A 1 96 ? 17.766 1.930 -19.894 1.00 84.81 96 TYR A O 1
ATOM 744 N N . TYR A 1 97 ? 17.134 3.551 -18.485 1.00 83.44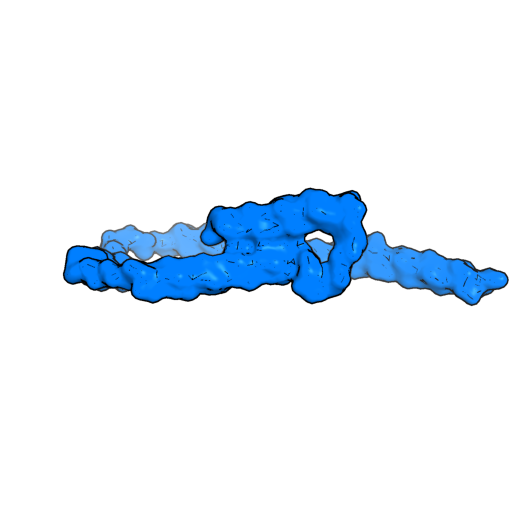 97 TYR A N 1
ATOM 745 C CA . TYR A 1 97 ? 16.611 4.414 -19.547 1.00 83.44 97 TYR A CA 1
ATOM 746 C C . TYR A 1 97 ? 17.697 4.928 -20.506 1.00 83.44 97 TYR A C 1
ATOM 748 O O . TYR A 1 97 ? 17.545 4.839 -21.723 1.00 83.44 97 TYR A O 1
ATOM 756 N N . GLN A 1 98 ? 18.821 5.420 -19.972 1.00 82.06 98 GLN A N 1
ATOM 757 C CA . GLN A 1 98 ? 19.958 5.884 -20.781 1.00 82.06 98 GLN A CA 1
ATOM 758 C C . GLN A 1 98 ? 20.566 4.792 -21.686 1.00 82.06 98 GLN A C 1
ATOM 760 O O . GLN A 1 98 ? 20.705 5.043 -22.887 1.00 82.06 98 GLN A O 1
ATOM 765 N N . PRO A 1 99 ? 20.917 3.586 -21.189 1.00 83.56 99 PRO A N 1
ATOM 766 C CA . PRO A 1 99 ? 21.474 2.548 -22.053 1.00 83.56 99 PRO A CA 1
ATOM 767 C C . PRO A 1 99 ? 20.447 1.983 -23.034 1.00 83.56 99 PRO A C 1
ATOM 769 O O . PRO A 1 99 ? 20.804 1.675 -24.166 1.00 83.56 99 PRO A O 1
ATOM 772 N N . LEU A 1 100 ? 19.168 1.899 -22.655 1.00 79.12 100 LEU A N 1
ATOM 773 C CA . LEU A 1 100 ? 18.122 1.491 -23.591 1.00 79.12 100 LEU A CA 1
ATOM 774 C C . LEU A 1 100 ? 18.042 2.467 -24.773 1.00 79.12 100 LEU A C 1
ATOM 776 O O . LEU A 1 100 ? 18.003 2.046 -25.929 1.00 79.12 100 LEU A O 1
ATOM 780 N N . GLN A 1 101 ? 18.090 3.773 -24.503 1.00 78.25 101 GLN A N 1
ATOM 781 C CA . GLN A 1 101 ? 18.076 4.790 -25.550 1.00 78.25 101 GLN A CA 1
ATOM 782 C C . GLN A 1 101 ? 19.313 4.700 -26.456 1.00 78.25 101 GLN A C 1
ATOM 784 O O . GLN A 1 101 ? 19.171 4.749 -27.678 1.00 78.25 101 GLN A O 1
ATOM 789 N N . SER A 1 102 ? 20.515 4.528 -25.895 1.00 76.62 102 SER A N 1
ATOM 790 C CA . SER A 1 102 ? 21.743 4.439 -26.697 1.00 76.62 102 SER A CA 1
ATOM 791 C C . SER A 1 102 ? 21.803 3.173 -27.561 1.00 76.62 102 SER A C 1
ATOM 793 O O . SER A 1 102 ? 22.244 3.240 -28.709 1.00 76.62 102 SER A O 1
ATOM 795 N N . MET A 1 103 ? 21.302 2.039 -27.061 1.00 74.62 103 MET A N 1
ATOM 796 C CA . MET A 1 103 ? 21.171 0.798 -27.835 1.00 74.62 103 MET A CA 1
ATOM 797 C C . MET A 1 103 ? 20.124 0.914 -28.947 1.00 74.62 103 MET A C 1
ATOM 799 O O . MET A 1 103 ? 20.333 0.419 -30.050 1.00 74.62 103 MET A O 1
ATOM 803 N N . THR A 1 104 ? 19.006 1.595 -28.690 1.00 73.06 104 THR A N 1
ATOM 804 C CA . THR A 1 104 ? 17.950 1.760 -29.699 1.00 73.06 104 THR A CA 1
ATOM 805 C C . THR A 1 104 ? 18.422 2.666 -30.840 1.00 73.06 104 THR A C 1
ATOM 807 O O . THR A 1 104 ? 18.231 2.341 -32.008 1.00 73.06 104 THR A O 1
ATOM 810 N N . VAL A 1 105 ? 19.109 3.772 -30.529 1.00 71.81 105 VAL A N 1
ATOM 811 C CA . VAL A 1 105 ? 19.651 4.687 -31.550 1.00 71.81 105 VAL A CA 1
ATOM 812 C C . VAL A 1 105 ? 20.712 4.007 -32.425 1.00 71.81 105 VAL A C 1
ATOM 814 O O . VAL A 1 105 ? 20.733 4.237 -33.631 1.00 71.81 105 VAL A O 1
ATOM 817 N N . SER A 1 106 ? 21.563 3.139 -31.866 1.00 65.94 106 SER A N 1
ATOM 818 C CA . SER A 1 106 ? 22.587 2.432 -32.651 1.00 65.94 106 SER A CA 1
ATOM 819 C C . SER A 1 106 ? 22.020 1.344 -33.574 1.00 65.94 106 SER A C 1
ATOM 821 O O . SER A 1 106 ? 22.597 1.090 -34.628 1.00 65.94 106 SER A O 1
ATOM 823 N N . LEU A 1 107 ? 20.877 0.745 -33.224 1.00 64.94 107 LEU A N 1
ATOM 824 C CA . LEU A 1 107 ? 20.151 -0.217 -34.064 1.00 64.94 107 LEU A CA 1
ATOM 825 C C . LEU A 1 107 ? 19.451 0.435 -35.266 1.00 64.94 107 LEU A C 1
ATOM 827 O O . LEU A 1 107 ? 19.358 -0.198 -36.311 1.00 64.94 107 LEU A O 1
ATOM 831 N N . PHE A 1 108 ? 18.985 1.680 -35.134 1.00 62.03 108 PHE A N 1
ATOM 832 C CA . PHE A 1 108 ? 18.338 2.432 -36.222 1.00 62.03 108 PHE A CA 1
ATOM 833 C C . PHE A 1 108 ? 19.315 3.247 -37.089 1.00 62.03 108 PHE A C 1
ATOM 835 O O . PHE A 1 108 ? 18.923 3.749 -38.139 1.00 62.03 108 PHE A O 1
ATOM 842 N N . ALA A 1 109 ? 20.575 3.397 -36.666 1.00 59.97 109 ALA A N 1
ATOM 843 C CA . ALA A 1 109 ? 21.625 4.096 -37.414 1.00 59.97 109 ALA A CA 1
ATOM 844 C C . ALA A 1 109 ? 22.426 3.181 -38.369 1.00 59.97 109 ALA A C 1
ATOM 846 O O . ALA A 1 109 ? 23.458 3.602 -38.897 1.00 59.97 109 ALA A O 1
ATOM 847 N N . LYS A 1 110 ? 21.977 1.937 -38.568 1.00 46.94 110 LYS A N 1
ATOM 848 C CA . LYS A 1 110 ? 22.573 0.929 -39.450 1.00 46.94 110 LYS A CA 1
ATOM 849 C C . LYS A 1 110 ? 21.573 0.522 -40.526 1.00 46.94 110 LYS A C 1
ATOM 851 O O . LYS A 1 110 ? 22.038 0.235 -41.650 1.00 46.94 110 LYS A O 1
#

Secondary structure (DSSP, 8-state):
-HHHHHHHHHHHHHHTTS---GGG-HHHHHHHHHHHHHHHHHHH----HHHHHHHHHHTSPPTT---HHHHHHHHHHHHHHHHHHHHHHHHHIIIIIHHHHHHHHHHH--

Foldseek 3Di:
DVQLVVQLVVLVVVCVVDPDPPCSHSNNRSVVRVVVVCVVCVVPDDQDPVNVVVVVVVPDDDPPPPDVVVVVVVVVVVVVVVVVVVVVVVCCCVPPVVVVVVVVVVVVVD

Organism: NCBI:txid217031

pLDDT: mean 79.43, std 8.86, range [46.94, 96.5]